Protein AF-A0A7K6C9K1-F1 (afdb_monomer_lite)

Structure (mmCIF, N/CA/C/O backbone):
data_AF-A0A7K6C9K1-F1
#
_entry.id   AF-A0A7K6C9K1-F1
#
loop_
_atom_site.group_PDB
_atom_site.id
_atom_site.type_symbol
_atom_site.label_atom_id
_atom_site.label_alt_id
_atom_site.label_comp_id
_atom_site.label_asym_id
_atom_site.label_entity_id
_atom_site.label_seq_id
_atom_site.pdbx_PDB_ins_code
_atom_site.Cartn_x
_atom_site.Cartn_y
_atom_site.Cartn_z
_atom_site.occupancy
_atom_site.B_iso_or_equiv
_atom_site.auth_seq_id
_atom_site.auth_comp_id
_atom_site.auth_asym_id
_atom_site.auth_atom_id
_atom_site.pdbx_PDB_model_num
ATOM 1 N N . GLU A 1 1 ? 5.957 29.514 -42.724 1.00 37.50 1 GLU A N 1
ATOM 2 C CA . GLU A 1 1 ? 7.134 28.676 -43.030 1.00 37.50 1 GLU A CA 1
ATOM 3 C C . GLU A 1 1 ? 7.135 27.558 -41.989 1.00 37.50 1 GLU A C 1
ATOM 5 O O . GLU A 1 1 ? 7.146 27.879 -40.810 1.00 37.50 1 GLU A O 1
ATOM 10 N N . GLN A 1 2 ? 6.587 26.379 -42.320 1.00 40.97 2 GLN A N 1
ATOM 11 C CA . GLN A 1 2 ? 7.311 25.190 -42.831 1.00 40.97 2 GLN A CA 1
ATOM 12 C C . GLN A 1 2 ? 8.382 24.712 -41.840 1.00 40.97 2 GLN A C 1
ATOM 14 O O . GLN A 1 2 ? 9.169 25.520 -41.378 1.00 40.97 2 GLN A O 1
ATOM 19 N N . SER A 1 3 ? 8.551 23.439 -41.502 1.00 38.31 3 SER A N 1
ATOM 20 C CA . SER A 1 3 ? 7.955 22.147 -41.870 1.00 38.31 3 SER A CA 1
ATOM 21 C C . SER A 1 3 ? 8.826 21.111 -41.145 1.00 38.31 3 SER A C 1
ATOM 23 O O . SER A 1 3 ? 10.020 21.372 -40.996 1.00 38.31 3 SER A O 1
ATOM 25 N N . GLY A 1 4 ? 8.304 19.942 -40.770 1.00 44.03 4 GLY A N 1
ATOM 26 C CA . GLY A 1 4 ? 9.179 18.791 -40.508 1.00 44.03 4 GLY A CA 1
ATOM 27 C C . GLY A 1 4 ? 8.693 17.789 -39.471 1.00 44.03 4 GLY A C 1
ATOM 28 O O . GLY A 1 4 ? 9.440 17.487 -38.546 1.00 44.03 4 GLY A O 1
ATOM 29 N N . ASP A 1 5 ? 7.474 17.275 -39.626 1.00 46.88 5 ASP A N 1
ATOM 30 C CA . ASP A 1 5 ? 7.117 15.956 -39.100 1.00 46.88 5 ASP A CA 1
ATOM 31 C C . ASP A 1 5 ? 7.806 14.902 -39.989 1.00 46.88 5 ASP A C 1
ATOM 33 O O . ASP A 1 5 ? 7.438 14.735 -41.152 1.00 46.88 5 ASP A O 1
ATOM 37 N N . GLU A 1 6 ? 8.846 14.236 -39.482 1.00 62.31 6 GLU A N 1
ATOM 38 C CA . GLU A 1 6 ? 9.453 13.076 -40.146 1.00 62.31 6 GLU A CA 1
ATOM 39 C C . GLU A 1 6 ? 8.865 11.794 -39.547 1.00 62.31 6 GLU A C 1
ATOM 41 O O . GLU A 1 6 ? 9.119 11.430 -38.398 1.00 62.31 6 GLU A O 1
ATOM 46 N N . GLU A 1 7 ? 8.028 11.133 -40.344 1.00 49.25 7 GLU A N 1
ATOM 47 C CA . GLU A 1 7 ? 7.429 9.840 -40.042 1.00 49.25 7 GLU A CA 1
ATOM 48 C C . GLU A 1 7 ? 8.389 8.700 -40.414 1.00 49.25 7 GLU A C 1
ATOM 50 O O . GLU A 1 7 ? 8.646 8.442 -41.591 1.00 49.25 7 GLU A O 1
ATOM 55 N N . ASP A 1 8 ? 8.896 7.974 -39.415 1.00 44.50 8 ASP A N 1
ATOM 56 C CA . ASP A 1 8 ? 9.651 6.738 -39.635 1.00 44.50 8 ASP A CA 1
ATOM 57 C C . ASP A 1 8 ? 8.687 5.572 -39.919 1.00 44.50 8 ASP A C 1
ATOM 59 O O . ASP A 1 8 ? 8.146 4.920 -39.019 1.00 44.50 8 ASP A O 1
ATOM 63 N N . GLY A 1 9 ? 8.479 5.306 -41.210 1.00 42.03 9 GLY A N 1
ATOM 64 C CA . GLY A 1 9 ? 7.717 4.172 -41.723 1.00 42.03 9 GLY A CA 1
ATOM 65 C C . GLY A 1 9 ? 8.327 2.815 -41.346 1.00 42.03 9 GLY A C 1
ATOM 66 O O . GLY A 1 9 ? 9.460 2.485 -41.696 1.00 42.03 9 GLY A O 1
ATOM 67 N N . PHE A 1 10 ? 7.538 1.986 -40.659 1.00 40.53 10 PHE A N 1
ATOM 68 C CA . PHE A 1 10 ? 7.841 0.583 -40.379 1.00 40.53 10 PHE A CA 1
ATOM 69 C C . PHE A 1 10 ? 7.417 -0.295 -41.570 1.00 40.53 10 PHE A C 1
ATOM 71 O O . PHE A 1 10 ? 6.252 -0.662 -41.711 1.00 40.53 10 PHE A O 1
ATOM 78 N N . GLU A 1 11 ? 8.373 -0.649 -42.430 1.00 45.31 11 GLU A N 1
ATOM 79 C CA . GLU A 1 11 ? 8.212 -1.653 -43.492 1.00 45.31 11 GLU A CA 1
ATOM 80 C C . GLU A 1 11 ? 8.077 -3.063 -42.881 1.00 45.31 11 GLU A C 1
ATOM 82 O O . GLU A 1 11 ? 9.053 -3.719 -42.505 1.00 45.31 11 GLU A O 1
ATOM 87 N N . ALA A 1 12 ? 6.837 -3.542 -42.769 1.00 43.16 12 ALA A N 1
ATOM 88 C CA . ALA A 1 12 ? 6.511 -4.917 -42.409 1.00 43.16 12 ALA A CA 1
ATOM 89 C C . ALA A 1 12 ? 6.541 -5.822 -43.655 1.00 43.16 12 ALA A C 1
ATOM 91 O O . ALA A 1 12 ? 5.512 -6.143 -44.249 1.00 43.16 12 ALA A O 1
ATOM 92 N N . GLY A 1 13 ? 7.734 -6.278 -44.039 1.00 40.72 13 GLY A N 1
ATOM 93 C CA . GLY A 1 13 ? 7.915 -7.322 -45.050 1.00 40.72 13 GLY A CA 1
ATOM 94 C C . GLY A 1 13 ? 7.558 -8.709 -44.507 1.00 40.72 13 GLY A C 1
ATOM 95 O O . GLY A 1 13 ? 8.423 -9.441 -44.033 1.00 40.72 13 GLY A O 1
ATOM 96 N N . GLY A 1 14 ? 6.280 -9.085 -44.567 1.00 44.41 14 GLY A N 1
ATOM 97 C CA . GLY A 1 14 ? 5.813 -10.435 -44.256 1.00 44.41 14 GLY A CA 1
ATOM 98 C C . GLY A 1 14 ? 5.664 -11.298 -45.506 1.00 44.41 14 GLY A C 1
ATOM 99 O O . GLY A 1 14 ? 4.716 -11.092 -46.254 1.00 44.41 14 GLY A O 1
ATOM 100 N N . LYS A 1 15 ? 6.530 -12.309 -45.694 1.00 41.41 15 LYS A N 1
ATOM 101 C CA . LYS A 1 15 ? 6.233 -13.523 -46.484 1.00 41.41 15 LYS A CA 1
ATOM 102 C C . LYS A 1 15 ? 7.049 -14.740 -46.017 1.00 41.41 15 LYS A C 1
ATOM 104 O O . LYS A 1 15 ? 8.258 -14.776 -46.197 1.00 41.41 15 LYS A O 1
ATOM 109 N N . GLY A 1 16 ? 6.324 -15.761 -45.550 1.00 34.53 16 GLY A N 1
ATOM 110 C CA . GLY A 1 16 ? 6.487 -17.156 -45.985 1.00 34.53 16 GLY A CA 1
ATOM 111 C C . GLY A 1 16 ? 7.475 -18.064 -45.240 1.00 34.53 16 GLY A C 1
ATOM 112 O O . GLY A 1 16 ? 8.657 -17.764 -45.142 1.00 34.53 16 GLY A O 1
ATOM 113 N N . GLY A 1 17 ? 6.992 -19.253 -44.852 1.00 33.97 17 GLY A N 1
ATOM 114 C CA . GLY A 1 17 ? 7.828 -20.458 -44.769 1.00 33.97 17 GLY A CA 1
ATOM 115 C C . GLY A 1 17 ? 7.578 -21.360 -43.562 1.00 33.97 17 GLY A C 1
ATOM 116 O O . GLY A 1 17 ? 8.143 -21.144 -42.498 1.00 33.97 17 GLY A O 1
ATOM 117 N N . ALA A 1 18 ? 6.763 -22.396 -43.755 1.00 41.06 18 ALA A N 1
ATOM 118 C CA . ALA A 1 18 ? 6.592 -23.533 -42.855 1.00 41.06 18 ALA A CA 1
ATOM 119 C C . ALA A 1 18 ? 7.832 -24.456 -42.822 1.00 41.06 18 ALA A C 1
ATOM 121 O O . ALA A 1 18 ? 8.585 -24.500 -43.791 1.00 41.06 18 ALA A O 1
ATOM 122 N N . GLY A 1 19 ? 7.951 -25.280 -41.772 1.00 37.75 19 GLY A N 1
ATOM 123 C CA . GLY A 1 19 ? 8.599 -26.596 -41.879 1.00 37.75 19 GLY A CA 1
ATOM 124 C C . GLY A 1 19 ? 9.768 -26.881 -40.932 1.00 37.75 19 GLY A C 1
ATOM 125 O O . GLY A 1 19 ? 10.875 -26.411 -41.145 1.00 37.75 19 GLY A O 1
ATOM 126 N N . PHE A 1 20 ? 9.470 -27.713 -39.931 1.00 35.88 20 PHE A N 1
ATOM 127 C CA . PHE A 1 20 ? 10.205 -28.917 -39.513 1.00 35.88 20 PHE A CA 1
ATOM 128 C C . PHE A 1 20 ? 11.730 -28.874 -39.245 1.00 35.88 20 PHE A C 1
ATOM 130 O O . PHE A 1 20 ? 12.554 -28.677 -40.128 1.00 35.88 20 PHE A O 1
ATOM 137 N N . GLU A 1 21 ? 12.044 -29.221 -37.990 1.00 49.84 21 GLU A N 1
ATOM 138 C CA . GLU A 1 21 ? 13.219 -29.963 -37.510 1.00 49.84 21 GLU A CA 1
ATOM 139 C C . GLU A 1 21 ? 14.628 -29.407 -37.775 1.00 49.84 21 GLU A C 1
ATOM 141 O O . GLU A 1 21 ? 15.241 -29.581 -38.825 1.00 49.84 21 GLU A O 1
ATOM 146 N N . ARG A 1 22 ? 15.238 -28.887 -36.701 1.00 44.22 22 ARG A N 1
ATOM 147 C CA . ARG A 1 22 ? 16.688 -29.004 -36.518 1.00 44.22 22 ARG A CA 1
ATOM 148 C C . ARG A 1 22 ? 17.041 -29.245 -35.057 1.00 44.22 22 ARG A C 1
ATOM 150 O O . ARG A 1 22 ? 17.239 -28.325 -34.272 1.00 44.22 22 ARG A O 1
ATOM 157 N N . GLU A 1 23 ? 17.024 -30.531 -34.730 1.00 41.66 23 GLU A N 1
ATOM 158 C CA . GLU A 1 23 ? 18.031 -31.251 -33.951 1.00 41.66 23 GLU A CA 1
ATOM 159 C C . GLU A 1 23 ? 18.888 -30.396 -33.001 1.00 41.66 23 GLU A C 1
ATOM 161 O O . GLU A 1 23 ? 19.783 -29.642 -33.397 1.00 41.66 23 GLU A O 1
ATOM 166 N N . ALA A 1 24 ? 18.613 -30.569 -31.709 1.00 53.38 24 ALA A N 1
ATOM 167 C CA . ALA A 1 24 ? 19.385 -30.036 -30.605 1.00 53.38 24 ALA A CA 1
ATOM 168 C C . ALA A 1 24 ? 20.827 -30.566 -30.645 1.00 53.38 24 ALA A C 1
ATOM 170 O O . ALA A 1 24 ? 21.141 -31.615 -30.087 1.00 53.38 24 ALA A O 1
ATOM 171 N N . LYS A 1 25 ? 21.734 -29.808 -31.266 1.00 45.56 25 LYS A N 1
ATOM 172 C CA . LYS A 1 25 ? 23.174 -30.031 -31.131 1.00 45.56 25 LYS A CA 1
ATOM 173 C C . LYS A 1 25 ? 23.747 -29.049 -30.121 1.00 45.56 25 LYS A C 1
ATOM 175 O O . LYS A 1 25 ? 24.101 -27.917 -30.441 1.00 45.56 25 LYS A O 1
ATOM 180 N N . LEU A 1 26 ? 23.836 -29.526 -28.882 1.00 57.06 26 LEU A N 1
ATOM 181 C CA . LEU A 1 26 ? 24.699 -28.976 -27.844 1.00 57.06 26 LEU A CA 1
ATOM 182 C C . LEU A 1 26 ? 26.110 -28.798 -28.420 1.00 57.06 26 LEU A C 1
ATOM 184 O O . LEU A 1 26 ? 26.813 -29.774 -28.686 1.00 57.06 26 LEU A O 1
ATOM 188 N N . LYS A 1 27 ? 26.544 -27.551 -28.613 1.00 42.41 27 LYS A N 1
ATOM 189 C CA . LYS A 1 27 ? 27.967 -27.241 -28.739 1.00 42.41 27 LYS A CA 1
ATOM 190 C C . LYS A 1 27 ? 28.246 -25.876 -28.131 1.00 42.41 27 LYS A C 1
ATOM 192 O O . LYS A 1 27 ? 27.713 -24.859 -28.568 1.00 42.41 27 LYS A O 1
ATOM 197 N N . GLY A 1 28 ? 29.047 -25.903 -27.070 1.00 46.47 28 GLY A N 1
ATOM 198 C CA . GLY A 1 28 ? 29.530 -24.726 -26.369 1.00 46.47 28 GLY A CA 1
ATOM 199 C C . GLY A 1 28 ? 30.214 -23.733 -27.305 1.00 46.47 28 GLY A C 1
ATOM 200 O O . GLY A 1 28 ? 30.805 -24.099 -28.320 1.00 46.47 28 GLY A O 1
ATOM 201 N N . GLY A 1 29 ? 30.116 -22.462 -26.935 1.00 44.09 29 GLY A N 1
ATOM 202 C CA . GLY A 1 29 ? 30.693 -21.362 -27.694 1.00 44.09 29 GLY A CA 1
ATOM 203 C C . GLY A 1 29 ? 30.292 -20.021 -27.107 1.00 44.09 29 GLY A C 1
ATOM 204 O O . GLY A 1 29 ? 29.671 -19.202 -27.774 1.00 44.09 29 GLY A O 1
ATOM 205 N N . ALA A 1 30 ? 30.612 -19.798 -25.833 1.00 57.19 30 ALA A N 1
ATOM 206 C CA . ALA A 1 30 ? 30.520 -18.486 -25.206 1.00 57.19 30 ALA A CA 1
ATOM 207 C C . ALA A 1 30 ? 31.665 -17.579 -25.691 1.00 57.19 30 ALA A C 1
ATOM 209 O O . ALA A 1 30 ? 32.469 -17.141 -24.884 1.00 57.19 30 ALA A O 1
ATOM 210 N N . LEU A 1 31 ? 31.781 -17.322 -26.997 1.00 56.31 31 LEU A N 1
ATOM 211 C CA . LEU A 1 31 ? 32.775 -16.404 -27.559 1.00 56.31 31 LEU A CA 1
ATOM 212 C C . LEU A 1 31 ? 32.178 -15.718 -28.799 1.00 56.31 31 LEU A C 1
ATOM 214 O O . LEU A 1 31 ? 32.058 -16.323 -29.857 1.00 56.31 31 LEU A O 1
ATOM 218 N N . GLY A 1 32 ? 31.780 -14.450 -28.645 1.00 59.59 32 GLY A N 1
ATOM 219 C CA . GLY A 1 32 ? 31.456 -13.560 -29.766 1.00 59.59 32 GLY A CA 1
ATOM 220 C C . GLY A 1 32 ? 29.991 -13.510 -30.216 1.00 59.59 32 GLY A C 1
ATOM 221 O O . GLY A 1 32 ? 29.712 -13.654 -31.403 1.00 59.59 32 GLY A O 1
ATOM 222 N N . LYS A 1 33 ? 29.038 -13.232 -29.312 1.00 61.12 33 LYS A N 1
ATOM 223 C CA . LYS A 1 33 ? 27.710 -12.750 -29.750 1.00 61.12 33 LYS A CA 1
ATOM 224 C C . LYS A 1 33 ? 27.904 -11.430 -30.500 1.00 61.12 33 LYS A C 1
ATOM 226 O O . LYS A 1 33 ? 28.534 -10.519 -29.961 1.00 61.12 33 LYS A O 1
ATOM 231 N N . LYS A 1 34 ? 27.383 -11.318 -31.728 1.00 72.06 34 LYS A N 1
ATOM 232 C CA . LYS A 1 34 ? 27.487 -10.090 -32.538 1.00 72.06 34 LYS A CA 1
ATOM 233 C C . LYS A 1 34 ? 26.999 -8.895 -31.694 1.00 72.06 34 LYS A C 1
ATOM 235 O O . LYS A 1 34 ? 25.986 -9.044 -31.007 1.00 72.06 34 LYS A O 1
ATOM 240 N N . PRO A 1 35 ? 27.627 -7.702 -31.750 1.00 77.50 35 PRO A N 1
ATOM 241 C CA . PRO A 1 35 ? 27.262 -6.553 -30.902 1.00 77.50 35 PRO A CA 1
ATOM 242 C C . PRO A 1 35 ? 25.756 -6.219 -30.881 1.00 77.50 35 PRO A C 1
ATOM 244 O O . PRO A 1 35 ? 25.220 -5.753 -29.875 1.00 77.50 35 PRO A O 1
ATOM 247 N N . LYS A 1 36 ? 25.045 -6.520 -31.977 1.00 81.00 36 LYS A N 1
ATOM 248 C CA . LYS A 1 36 ? 23.589 -6.361 -32.111 1.00 81.00 36 LYS A CA 1
ATOM 249 C C . LYS A 1 36 ? 22.779 -7.298 -31.196 1.00 81.00 36 LYS A C 1
ATOM 251 O O . LYS A 1 36 ? 21.817 -6.843 -30.585 1.00 81.00 36 LYS A O 1
ATOM 256 N N . GLU A 1 37 ? 23.185 -8.559 -31.044 1.00 84.69 37 GLU A N 1
ATOM 257 C CA . GLU A 1 37 ? 22.5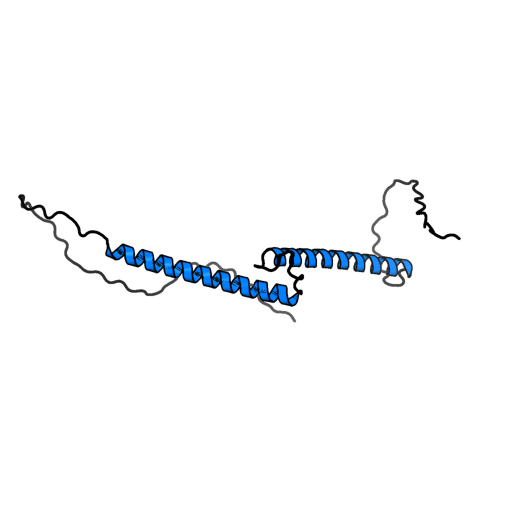33 -9.537 -30.153 1.00 84.69 37 GLU A CA 1
ATOM 258 C C . GLU A 1 37 ? 22.777 -9.212 -28.675 1.00 84.69 37 GLU A C 1
ATOM 260 O O . GLU A 1 37 ? 21.908 -9.389 -27.823 1.00 84.69 37 GLU A O 1
ATOM 265 N N . GLN A 1 38 ? 23.958 -8.682 -28.352 1.00 90.75 38 GLN A N 1
ATOM 266 C CA . GLN A 1 38 ? 24.249 -8.222 -26.997 1.00 90.75 38 GLN A CA 1
ATOM 267 C C . GLN A 1 38 ? 23.421 -6.975 -26.643 1.00 90.75 38 GLN A C 1
ATOM 269 O O . GLN A 1 38 ? 22.910 -6.862 -25.525 1.00 90.75 38 GLN A O 1
ATOM 274 N N . ARG A 1 39 ? 23.231 -6.055 -27.601 1.00 93.12 39 ARG A N 1
ATOM 275 C CA . ARG A 1 39 ? 22.359 -4.883 -27.441 1.00 93.12 39 ARG A CA 1
ATOM 276 C C . ARG A 1 39 ? 20.892 -5.284 -27.270 1.00 93.12 39 ARG A C 1
ATOM 278 O O . ARG A 1 39 ? 20.243 -4.763 -26.365 1.00 93.12 39 ARG A O 1
ATOM 285 N N . SER A 1 40 ? 20.377 -6.212 -28.078 1.00 93.19 40 SER A N 1
ATOM 286 C CA . SER A 1 40 ? 18.987 -6.677 -27.956 1.00 93.19 40 SER A CA 1
ATOM 287 C C . SER A 1 40 ? 18.734 -7.388 -26.624 1.00 93.19 40 SER A C 1
ATOM 289 O O . SER A 1 40 ? 17.721 -7.123 -25.975 1.00 93.19 40 SER A O 1
ATOM 291 N N . LEU A 1 41 ? 19.686 -8.198 -26.146 1.00 95.88 41 LEU A N 1
ATOM 292 C CA . LEU A 1 41 ? 19.607 -8.825 -24.826 1.00 95.88 41 LEU A CA 1
ATOM 293 C C . LEU A 1 41 ? 19.542 -7.779 -23.703 1.00 95.88 41 LEU A C 1
ATOM 295 O O . LEU A 1 41 ? 18.674 -7.866 -22.836 1.00 95.88 41 LEU A O 1
ATOM 299 N N . ARG A 1 42 ? 20.416 -6.763 -23.736 1.00 96.50 42 ARG A N 1
ATOM 300 C CA . ARG A 1 42 ? 20.395 -5.654 -22.764 1.00 96.50 42 ARG A CA 1
ATOM 301 C C . ARG A 1 42 ? 19.049 -4.926 -22.760 1.00 96.50 42 ARG A C 1
ATOM 303 O O . ARG A 1 42 ? 18.499 -4.669 -21.692 1.00 96.50 42 ARG A O 1
ATOM 310 N N . LEU A 1 43 ? 18.498 -4.624 -23.937 1.00 97.38 43 LEU A N 1
ATOM 311 C CA . LEU A 1 43 ? 17.195 -3.962 -24.061 1.00 97.38 43 LEU A CA 1
ATOM 312 C C . LEU A 1 43 ? 16.051 -4.828 -23.517 1.00 97.38 43 LEU A C 1
ATOM 314 O O . LEU A 1 43 ? 15.202 -4.313 -22.792 1.00 97.38 43 LEU A O 1
ATOM 318 N N . SER A 1 44 ? 16.056 -6.133 -23.804 1.00 97.50 44 SER A N 1
ATOM 319 C CA . SER A 1 44 ? 15.068 -7.086 -23.281 1.00 97.50 44 SER A CA 1
ATOM 320 C C . SER A 1 44 ? 15.115 -7.182 -21.752 1.00 97.50 44 SER A C 1
ATOM 322 O O . SER A 1 44 ? 14.077 -7.122 -21.087 1.00 97.50 44 SER A O 1
ATOM 324 N N . ILE A 1 45 ? 16.321 -7.235 -21.172 1.00 98.06 45 ILE A N 1
ATOM 325 C CA . ILE A 1 45 ? 16.518 -7.222 -19.716 1.00 98.06 45 ILE A CA 1
ATOM 326 C C . ILE A 1 45 ? 15.979 -5.922 -19.109 1.00 98.06 45 ILE A C 1
ATOM 328 O O . ILE A 1 45 ? 15.191 -5.976 -18.167 1.00 98.06 45 ILE A O 1
ATOM 332 N N . ASN A 1 46 ? 16.329 -4.765 -19.677 1.00 98.56 46 ASN A N 1
ATOM 333 C CA . ASN A 1 46 ? 15.854 -3.468 -19.189 1.00 98.56 46 ASN A CA 1
ATOM 334 C C . ASN A 1 46 ? 14.329 -3.332 -19.293 1.00 98.56 46 ASN A C 1
ATOM 336 O O . ASN A 1 46 ? 13.693 -2.777 -18.400 1.00 98.56 46 ASN A O 1
ATOM 340 N N . ALA A 1 47 ? 13.726 -3.848 -20.366 1.00 98.50 47 ALA A N 1
ATOM 341 C CA . ALA A 1 47 ? 12.276 -3.867 -20.517 1.00 98.50 47 ALA A CA 1
ATOM 342 C C . ALA A 1 47 ? 11.605 -4.745 -19.449 1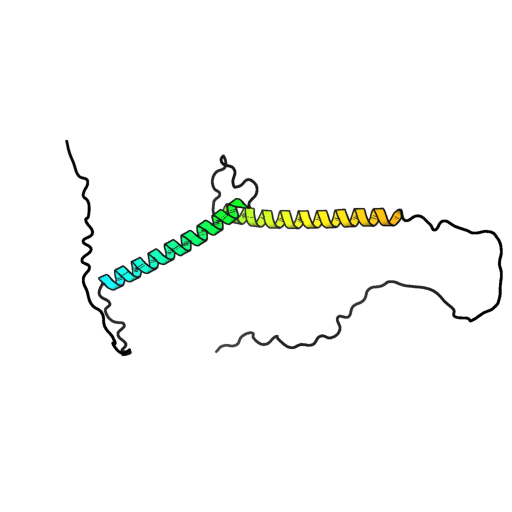.00 98.50 47 ALA A C 1
ATOM 344 O O . ALA A 1 47 ? 10.571 -4.361 -18.904 1.00 98.50 47 ALA A O 1
ATOM 345 N N . ARG A 1 48 ? 12.205 -5.895 -19.113 1.00 98.62 48 ARG A N 1
ATOM 346 C CA . ARG A 1 48 ? 11.716 -6.761 -18.034 1.00 98.62 48 ARG A CA 1
ATOM 347 C C . ARG A 1 48 ? 11.798 -6.074 -16.673 1.00 98.62 48 ARG A C 1
ATOM 349 O O . ARG A 1 48 ? 10.831 -6.133 -15.923 1.00 98.62 48 ARG A O 1
ATOM 356 N N . GLU A 1 49 ? 12.907 -5.400 -16.378 1.00 98.62 49 GLU A N 1
ATOM 357 C CA . GLU A 1 49 ? 13.066 -4.706 -15.095 1.00 98.62 49 GLU A CA 1
ATOM 358 C C . GLU A 1 49 ? 12.114 -3.517 -14.962 1.00 98.62 49 GLU A C 1
ATOM 360 O O . GLU A 1 49 ? 11.552 -3.302 -13.892 1.00 98.62 49 GLU A O 1
ATOM 365 N N . ARG A 1 50 ? 11.846 -2.789 -16.056 1.00 98.75 50 ARG A N 1
ATOM 366 C CA . ARG A 1 50 ? 10.808 -1.749 -16.056 1.00 98.75 50 ARG A CA 1
ATOM 367 C C . ARG A 1 50 ? 9.446 -2.316 -15.676 1.00 98.75 50 ARG A C 1
ATOM 369 O O . ARG A 1 50 ? 8.811 -1.757 -14.791 1.00 98.75 50 ARG A O 1
ATOM 376 N N . ARG A 1 51 ? 9.028 -3.435 -16.280 1.00 98.69 51 ARG A N 1
ATOM 377 C CA . ARG A 1 51 ? 7.764 -4.103 -15.918 1.00 98.69 51 ARG A CA 1
ATOM 378 C C . ARG A 1 51 ? 7.728 -4.486 -14.439 1.00 98.69 51 ARG A C 1
ATOM 380 O O . ARG A 1 51 ? 6.824 -4.062 -13.739 1.00 98.69 51 ARG A O 1
ATOM 387 N N . ARG A 1 52 ? 8.778 -5.145 -13.938 1.00 98.69 52 ARG A N 1
ATOM 388 C CA . ARG A 1 52 ? 8.901 -5.486 -12.511 1.00 98.69 52 ARG A CA 1
ATOM 389 C C . ARG A 1 52 ? 8.769 -4.257 -11.599 1.00 98.69 52 ARG A C 1
ATOM 391 O O . ARG A 1 52 ? 8.140 -4.326 -10.547 1.00 98.69 52 ARG A O 1
ATOM 398 N N . MET A 1 53 ? 9.381 -3.136 -11.983 1.00 98.69 53 MET A N 1
ATOM 399 C CA . MET A 1 53 ? 9.295 -1.889 -11.224 1.00 98.69 53 MET A CA 1
ATOM 400 C C . MET A 1 53 ? 7.911 -1.235 -11.299 1.00 98.69 53 MET A C 1
ATOM 402 O O . MET A 1 53 ? 7.51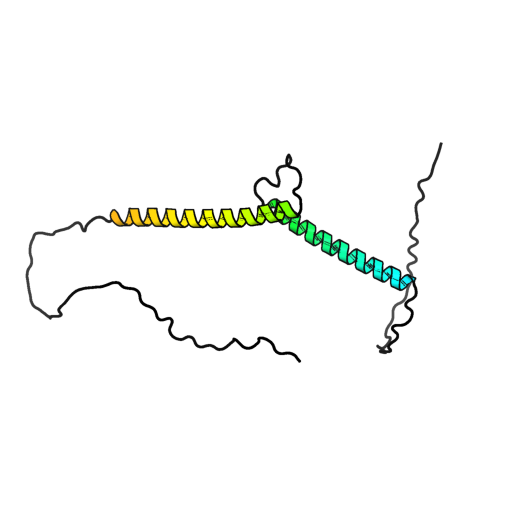5 -0.607 -10.318 1.00 98.69 53 MET A O 1
ATOM 406 N N . HIS A 1 54 ? 7.186 -1.371 -12.414 1.00 98.69 54 HIS A N 1
ATOM 407 C CA . HIS A 1 54 ? 5.787 -0.950 -12.516 1.00 98.69 54 HIS A CA 1
ATOM 408 C C . HIS A 1 54 ? 4.911 -1.759 -11.558 1.00 98.69 54 HIS A C 1
ATOM 410 O O . HIS A 1 54 ? 4.302 -1.148 -10.688 1.00 98.69 54 HIS A O 1
ATOM 416 N N . ASP A 1 55 ? 4.993 -3.092 -11.586 1.00 98.62 55 ASP A N 1
ATOM 417 C CA . ASP A 1 55 ? 4.224 -3.967 -10.686 1.00 98.62 55 ASP A CA 1
ATOM 418 C C . ASP A 1 55 ? 4.465 -3.620 -9.202 1.00 98.62 55 ASP A C 1
ATOM 420 O O . ASP A 1 55 ? 3.542 -3.543 -8.389 1.00 98.62 55 ASP A O 1
ATOM 424 N N . LEU A 1 56 ? 5.724 -3.349 -8.835 1.00 98.56 56 LEU A N 1
ATOM 425 C CA . LEU A 1 56 ? 6.084 -2.919 -7.482 1.00 98.56 56 LEU A CA 1
ATOM 426 C C . LEU A 1 56 ? 5.475 -1.557 -7.115 1.00 98.56 56 LEU A C 1
ATOM 428 O O . LEU A 1 56 ? 5.044 -1.352 -5.978 1.00 98.56 56 LEU A O 1
ATOM 432 N N . ASN A 1 57 ? 5.507 -0.596 -8.037 1.00 98.38 57 ASN A N 1
ATOM 433 C CA . ASN A 1 57 ? 4.954 0.731 -7.784 1.00 98.38 57 ASN A CA 1
ATOM 434 C C . ASN A 1 57 ? 3.422 0.680 -7.692 1.00 98.38 57 ASN A C 1
ATOM 436 O O . ASN A 1 57 ? 2.872 1.364 -6.830 1.00 98.38 57 ASN A O 1
ATOM 440 N N . ASP A 1 58 ? 2.771 -0.168 -8.487 1.00 98.38 58 ASP A N 1
ATOM 441 C CA . ASP A 1 58 ? 1.326 -0.395 -8.445 1.00 98.38 58 ASP A CA 1
ATOM 442 C C . ASP A 1 58 ? 0.913 -1.006 -7.101 1.00 98.38 58 ASP A C 1
ATOM 444 O O . ASP A 1 58 ? -0.014 -0.520 -6.455 1.00 98.38 58 ASP A O 1
ATOM 448 N N . ALA A 1 59 ? 1.666 -1.988 -6.595 1.00 98.50 59 ALA A N 1
ATOM 449 C CA . ALA A 1 59 ? 1.452 -2.531 -5.252 1.00 98.50 59 ALA A CA 1
ATOM 450 C C . ALA A 1 59 ? 1.624 -1.465 -4.151 1.00 98.50 59 ALA A C 1
ATOM 452 O O . ALA A 1 59 ? 0.861 -1.428 -3.184 1.00 98.50 59 ALA A O 1
ATOM 453 N N . LEU A 1 60 ? 2.606 -0.567 -4.294 1.00 98.44 60 LEU A N 1
ATOM 454 C CA . LEU A 1 60 ? 2.813 0.534 -3.349 1.00 98.44 60 LEU A CA 1
ATOM 455 C C . LEU A 1 60 ? 1.677 1.568 -3.409 1.00 98.44 60 LEU A C 1
ATOM 457 O O . LEU A 1 60 ? 1.312 2.131 -2.379 1.00 98.44 60 LEU A O 1
ATOM 461 N N . ASP A 1 61 ? 1.117 1.830 -4.589 1.00 96.94 61 ASP A N 1
ATOM 462 C CA . ASP A 1 61 ? -0.068 2.678 -4.747 1.00 96.94 61 ASP A CA 1
ATOM 463 C C . ASP A 1 61 ? -1.324 2.011 -4.171 1.00 96.94 61 ASP A C 1
ATOM 465 O O . ASP A 1 61 ? -2.089 2.668 -3.461 1.00 96.94 61 ASP A O 1
ATOM 469 N N . GLY A 1 62 ? -1.463 0.693 -4.335 1.00 97.38 62 GLY A N 1
ATOM 470 C CA . GLY A 1 62 ? -2.450 -0.109 -3.614 1.00 97.38 62 GLY A CA 1
ATOM 471 C C . GLY A 1 62 ? -2.323 0.058 -2.098 1.00 97.38 62 GLY A C 1
ATOM 472 O O . GLY A 1 62 ? -3.313 0.337 -1.424 1.00 97.38 62 GLY A O 1
ATOM 473 N N . LEU A 1 63 ? -1.103 0.014 -1.554 1.00 98.19 63 LEU A N 1
ATOM 474 C CA . LEU A 1 63 ? -0.866 0.274 -0.131 1.00 98.19 63 LEU A CA 1
ATOM 475 C C . LEU A 1 63 ? -1.272 1.699 0.283 1.00 98.19 63 LEU A C 1
ATOM 477 O O . LEU A 1 63 ? -1.855 1.876 1.347 1.00 98.19 63 LEU A O 1
ATOM 481 N N . ARG A 1 64 ? -1.013 2.725 -0.540 1.00 97.31 64 ARG A N 1
ATOM 482 C CA . ARG A 1 64 ? -1.444 4.105 -0.235 1.00 97.31 64 ARG A CA 1
ATOM 483 C C . ARG A 1 64 ? -2.960 4.229 -0.122 1.00 97.31 64 ARG A C 1
ATOM 485 O O . ARG A 1 64 ? -3.425 5.003 0.710 1.00 97.31 64 ARG A O 1
ATOM 492 N N . SER A 1 65 ? -3.713 3.479 -0.928 1.00 95.75 65 SER A N 1
ATOM 493 C CA . SER A 1 65 ? -5.180 3.550 -0.937 1.00 95.75 65 SER A CA 1
ATOM 494 C C . SER A 1 65 ? -5.809 3.154 0.404 1.00 95.75 65 SER A C 1
ATOM 496 O O . SER A 1 65 ? -6.820 3.729 0.797 1.00 95.75 65 SER A O 1
ATOM 498 N N . VAL A 1 66 ? -5.172 2.240 1.142 1.00 96.38 66 VAL A N 1
ATOM 499 C CA . VAL A 1 66 ? -5.661 1.750 2.441 1.00 96.38 66 VAL A CA 1
ATOM 500 C C . VAL A 1 66 ? -5.107 2.529 3.636 1.00 96.38 66 VAL A C 1
ATOM 502 O O . VAL A 1 66 ? -5.525 2.291 4.766 1.00 96.38 66 VAL A O 1
ATOM 505 N N . ILE A 1 67 ? -4.168 3.456 3.420 1.00 96.12 67 ILE A N 1
ATOM 506 C CA . ILE A 1 67 ? -3.652 4.311 4.493 1.00 96.12 67 ILE A CA 1
ATOM 507 C C . ILE A 1 67 ? -4.663 5.441 4.755 1.00 96.12 67 ILE A C 1
ATOM 509 O O . ILE A 1 67 ? -5.016 6.176 3.822 1.00 96.12 67 ILE A O 1
ATOM 513 N N . PRO A 1 68 ? -5.101 5.641 6.014 1.00 93.88 68 PRO A N 1
ATOM 514 C CA . PRO A 1 68 ? -6.006 6.728 6.367 1.00 93.88 68 PRO A CA 1
ATOM 515 C C . PRO A 1 68 ? -5.464 8.093 5.933 1.00 93.88 68 PRO A C 1
ATOM 517 O O . PRO A 1 68 ? -4.280 8.383 6.103 1.00 93.88 68 PRO A O 1
ATOM 520 N N . TYR A 1 69 ? -6.341 8.935 5.380 1.00 87.88 69 TYR A N 1
ATOM 521 C CA . TYR A 1 69 ? -6.056 10.318 4.960 1.00 87.88 69 TYR A CA 1
ATOM 522 C C . TYR A 1 69 ? -5.003 10.493 3.847 1.00 87.88 69 TYR A C 1
ATOM 524 O O . TYR A 1 69 ? -4.761 11.617 3.407 1.00 87.88 69 TYR A O 1
ATOM 532 N N . ALA A 1 70 ? -4.408 9.411 3.336 1.00 88.00 70 ALA A N 1
ATOM 533 C CA . ALA A 1 70 ? -3.355 9.471 2.321 1.00 88.00 70 ALA A CA 1
ATOM 534 C C . ALA A 1 70 ? -3.867 9.657 0.879 1.00 88.00 70 ALA A C 1
ATOM 536 O O . ALA A 1 70 ? -3.079 10.001 0.001 1.00 88.00 70 ALA A O 1
ATOM 537 N N . HIS A 1 71 ? -5.158 9.425 0.625 1.00 86.44 71 HIS A N 1
ATOM 538 C CA . HIS A 1 71 ? -5.768 9.425 -0.713 1.00 86.44 71 HIS A CA 1
ATOM 539 C C . HIS A 1 71 ? -6.712 10.615 -0.964 1.00 86.44 71 HIS A C 1
ATOM 541 O O . HIS A 1 71 ? -7.501 10.595 -1.906 1.00 86.44 71 HIS A O 1
ATOM 547 N N . SER A 1 72 ? -6.656 11.656 -0.127 1.00 86.75 72 SER A N 1
ATOM 548 C CA . SER A 1 72 ? -7.462 12.860 -0.347 1.00 86.75 72 SER A CA 1
ATOM 549 C C . SER A 1 72 ? -6.990 13.601 -1.608 1.00 86.75 72 SER A C 1
ATOM 551 O O . SER A 1 72 ? -5.783 13.791 -1.772 1.00 86.75 72 SER A O 1
ATOM 553 N N . PRO A 1 73 ? -7.902 14.073 -2.480 1.00 84.12 73 PRO A N 1
ATOM 554 C CA . PRO A 1 73 ? -7.545 14.755 -3.729 1.00 84.12 73 PRO A CA 1
ATOM 555 C C . PRO A 1 73 ? -6.771 16.065 -3.512 1.00 84.12 73 PRO A C 1
ATOM 557 O O . PRO A 1 73 ? -6.090 16.536 -4.418 1.00 84.12 73 PRO A O 1
ATOM 560 N N . SER A 1 74 ? -6.835 16.641 -2.307 1.00 89.06 74 SER A N 1
ATOM 561 C CA . SER A 1 74 ? -6.057 17.825 -1.923 1.00 89.06 74 SER A CA 1
ATOM 562 C C . SER A 1 74 ? -4.668 17.488 -1.359 1.00 89.06 74 SER A C 1
ATOM 564 O O . SER A 1 74 ? -3.868 18.395 -1.121 1.00 89.06 74 SER A O 1
ATOM 566 N N . VAL A 1 75 ? -4.376 16.214 -1.086 1.00 89.62 75 VAL A N 1
ATOM 567 C CA . VAL A 1 75 ? -3.149 15.776 -0.412 1.00 89.62 75 VAL A CA 1
ATOM 568 C C . VAL A 1 75 ? -2.137 15.285 -1.443 1.00 89.62 75 VAL A C 1
ATOM 570 O O . VAL A 1 75 ? -2.439 14.508 -2.346 1.00 89.62 75 VAL A O 1
ATOM 573 N N . ARG A 1 76 ? -0.889 15.742 -1.306 1.00 93.31 76 ARG A N 1
ATOM 574 C CA . ARG A 1 76 ? 0.213 15.322 -2.179 1.00 93.31 76 ARG A CA 1
ATOM 575 C C . ARG A 1 76 ? 0.511 13.829 -1.996 1.00 93.31 76 ARG A C 1
ATOM 577 O O . ARG A 1 76 ? 0.583 13.341 -0.870 1.00 93.31 76 ARG A O 1
ATOM 584 N N . LYS A 1 77 ? 0.819 13.136 -3.099 1.00 93.50 77 LYS A N 1
ATOM 585 C CA . LYS A 1 77 ? 1.295 11.743 -3.088 1.00 93.50 77 LYS A CA 1
ATOM 586 C C . LYS A 1 77 ? 2.485 11.562 -2.135 1.00 93.50 77 LYS A C 1
ATOM 588 O O . LYS A 1 77 ? 3.514 12.228 -2.264 1.00 93.50 77 LYS A O 1
ATOM 593 N N . LEU A 1 78 ? 2.349 10.623 -1.201 1.00 95.19 78 LEU A N 1
ATOM 594 C CA . LEU A 1 78 ? 3.377 10.297 -0.213 1.00 95.19 78 LEU A CA 1
ATOM 595 C C . LEU A 1 78 ? 4.622 9.667 -0.857 1.00 95.19 78 LEU A C 1
ATOM 597 O O . LEU A 1 78 ? 4.523 8.854 -1.784 1.00 95.19 78 LEU A O 1
ATOM 601 N N . SER A 1 79 ? 5.805 9.959 -0.307 1.00 97.50 79 SER A N 1
ATOM 602 C CA . SER A 1 79 ? 7.056 9.291 -0.698 1.00 97.50 79 SER A CA 1
ATOM 603 C C . SER A 1 79 ? 7.030 7.791 -0.359 1.00 97.50 79 SER A C 1
ATOM 605 O O . SER A 1 79 ? 6.188 7.332 0.420 1.00 97.50 79 SER A O 1
ATOM 607 N N . LYS A 1 80 ? 7.950 7.001 -0.937 1.00 98.06 80 LYS A N 1
ATOM 608 C CA . LYS A 1 80 ? 8.027 5.550 -0.667 1.00 98.06 80 LYS A CA 1
ATOM 609 C C . LYS A 1 80 ? 8.242 5.270 0.822 1.00 98.06 80 LYS A C 1
ATOM 611 O O . LYS A 1 80 ? 7.501 4.490 1.407 1.00 98.06 80 LYS A O 1
ATOM 616 N N . ILE A 1 81 ? 9.193 5.968 1.445 1.00 98.38 81 ILE A N 1
ATOM 617 C CA . ILE A 1 81 ? 9.494 5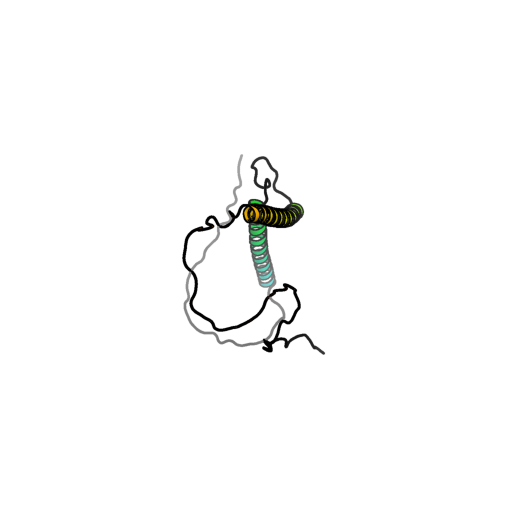.801 2.871 1.00 98.38 81 ILE A CA 1
ATOM 618 C C . ILE A 1 81 ? 8.336 6.257 3.764 1.00 98.38 81 ILE A C 1
ATOM 620 O O . ILE A 1 81 ? 7.973 5.540 4.691 1.00 98.38 81 ILE A O 1
ATOM 624 N N . ALA A 1 82 ? 7.699 7.391 3.451 1.00 97.25 82 ALA A N 1
ATOM 625 C CA . ALA A 1 82 ? 6.557 7.877 4.222 1.00 97.25 82 ALA A CA 1
ATOM 626 C C . ALA A 1 82 ? 5.390 6.882 4.177 1.00 97.25 82 ALA A C 1
ATOM 628 O O . ALA A 1 82 ? 4.803 6.579 5.209 1.00 97.25 82 ALA A O 1
ATOM 629 N N . THR A 1 83 ? 5.112 6.313 3.000 1.00 98.06 83 THR A N 1
ATOM 630 C CA . THR A 1 83 ? 4.070 5.288 2.822 1.00 98.06 83 THR A CA 1
ATOM 631 C C . THR A 1 83 ? 4.329 4.076 3.723 1.00 98.06 83 THR A C 1
ATOM 633 O O . THR A 1 83 ? 3.431 3.642 4.438 1.00 98.06 83 THR A O 1
ATOM 636 N N . LEU A 1 84 ? 5.565 3.560 3.747 1.00 98.56 84 LEU A N 1
ATOM 637 C CA . LEU A 1 84 ? 5.924 2.399 4.572 1.00 98.56 84 LEU A CA 1
ATOM 638 C C . LEU A 1 84 ? 5.843 2.693 6.077 1.00 98.56 84 LEU A C 1
ATOM 640 O O . LEU A 1 84 ? 5.371 1.855 6.844 1.00 98.56 84 LEU A O 1
ATOM 644 N N . LEU A 1 85 ? 6.268 3.886 6.504 1.00 98.25 85 LEU A N 1
ATOM 645 C CA . LEU A 1 85 ? 6.181 4.301 7.906 1.00 98.25 85 LEU A CA 1
ATOM 646 C C . LEU A 1 85 ? 4.727 4.442 8.368 1.00 98.25 85 LEU A C 1
ATOM 648 O O . LEU A 1 85 ? 4.372 3.924 9.427 1.00 98.25 85 LEU A O 1
ATOM 652 N N . LEU A 1 86 ? 3.879 5.094 7.567 1.00 97.69 86 LEU A N 1
ATOM 653 C CA . LEU A 1 86 ? 2.458 5.237 7.883 1.00 97.69 86 LEU A CA 1
ATOM 654 C C . LEU A 1 86 ? 1.758 3.878 7.916 1.00 97.69 86 LEU A C 1
ATOM 656 O O . LEU A 1 86 ? 0.998 3.625 8.844 1.00 97.69 86 LEU A O 1
ATOM 660 N N . ALA A 1 87 ? 2.055 2.983 6.970 1.00 98.50 87 ALA A N 1
ATOM 661 C CA . ALA A 1 87 ? 1.501 1.632 6.962 1.00 98.50 87 ALA A CA 1
ATOM 662 C C . ALA A 1 87 ? 1.865 0.850 8.235 1.00 98.50 87 ALA A C 1
ATOM 664 O O . ALA A 1 87 ? 0.985 0.280 8.879 1.00 98.50 87 ALA A O 1
ATOM 665 N N . LYS A 1 88 ? 3.142 0.875 8.647 1.00 98.38 88 LYS A N 1
ATOM 666 C CA . LYS A 1 88 ? 3.589 0.248 9.902 1.00 98.38 88 LYS A CA 1
ATOM 667 C C . LYS A 1 88 ? 2.813 0.799 11.100 1.00 98.38 88 LYS A C 1
ATOM 669 O O . LYS A 1 88 ? 2.290 0.028 11.901 1.00 98.38 88 LYS A O 1
ATOM 674 N N . ASN A 1 89 ? 2.739 2.123 11.222 1.00 98.19 89 ASN A N 1
ATOM 675 C CA . ASN A 1 89 ? 2.058 2.767 12.343 1.00 98.19 89 ASN A CA 1
ATOM 676 C C . ASN A 1 89 ? 0.558 2.460 12.344 1.00 98.19 89 ASN A C 1
ATOM 678 O O . ASN A 1 89 ? -0.017 2.226 13.403 1.00 98.19 89 ASN A O 1
ATOM 682 N N . TYR A 1 90 ? -0.062 2.398 11.167 1.00 98.31 90 TYR A N 1
ATOM 683 C CA . TYR A 1 90 ? -1.474 2.070 11.036 1.00 98.31 90 TYR A CA 1
ATOM 684 C C . TYR A 1 90 ? -1.781 0.639 11.494 1.00 98.31 90 TYR A C 1
ATOM 686 O O . TYR A 1 90 ? -2.757 0.431 12.212 1.00 98.31 90 TYR A O 1
ATOM 694 N N . ILE A 1 91 ? -0.928 -0.337 11.160 1.00 98.50 91 ILE A N 1
ATOM 695 C CA . ILE A 1 91 ? -1.058 -1.715 11.666 1.00 98.50 91 ILE A CA 1
ATOM 696 C C . ILE A 1 91 ? -0.985 -1.737 13.199 1.00 98.50 91 ILE A C 1
ATOM 698 O O . ILE A 1 91 ? -1.832 -2.354 13.841 1.00 98.50 91 ILE A O 1
ATOM 702 N N . LEU A 1 92 ? -0.007 -1.042 13.792 1.00 98.50 92 LEU A N 1
ATOM 703 C CA . LEU A 1 92 ? 0.154 -0.989 15.250 1.00 98.50 92 LEU A CA 1
ATOM 704 C C . LEU A 1 92 ? -1.058 -0.356 15.941 1.00 98.50 92 LEU A C 1
ATOM 706 O O . LEU A 1 92 ? -1.569 -0.912 16.910 1.00 98.50 92 LEU A O 1
ATOM 710 N N . MET A 1 93 ? -1.548 0.765 15.411 1.00 98.31 93 MET A N 1
ATOM 711 C CA . MET A 1 93 ? -2.723 1.456 15.940 1.00 98.31 93 MET A CA 1
ATOM 712 C C . MET A 1 93 ? -3.974 0.570 15.875 1.00 98.31 93 MET A C 1
ATOM 714 O O . MET A 1 93 ? -4.717 0.486 16.847 1.00 98.31 93 MET A O 1
ATOM 718 N N . GLN A 1 94 ? -4.200 -0.132 14.758 1.00 98.25 94 GLN A N 1
ATOM 719 C CA . GLN A 1 94 ? -5.330 -1.058 14.645 1.00 98.25 94 GLN A CA 1
ATOM 720 C C . GLN A 1 94 ? -5.215 -2.230 15.624 1.00 98.25 94 GLN A C 1
ATOM 722 O O . GLN A 1 94 ? -6.209 -2.609 16.240 1.00 98.25 94 GLN A O 1
ATOM 727 N N . ALA A 1 95 ? -4.014 -2.785 15.808 1.00 98.44 95 ALA A N 1
ATOM 728 C CA . ALA A 1 95 ? -3.791 -3.855 16.777 1.00 98.44 95 ALA A CA 1
ATOM 729 C C . ALA A 1 95 ? -4.105 -3.399 18.213 1.00 98.44 95 ALA A C 1
ATOM 731 O O . ALA A 1 95 ? -4.791 -4.114 18.941 1.00 98.44 95 ALA A O 1
ATOM 732 N N . GLN A 1 96 ? -3.666 -2.194 18.593 1.00 98.38 96 GLN A N 1
ATOM 733 C CA . GLN A 1 96 ? -3.971 -1.597 19.897 1.00 98.38 96 GLN A CA 1
ATOM 734 C C . GLN A 1 96 ? -5.472 -1.349 20.075 1.00 98.38 96 GLN A C 1
ATOM 736 O O . GLN A 1 96 ? -6.038 -1.767 21.081 1.00 98.38 96 GLN A O 1
ATOM 741 N N . ALA A 1 97 ? -6.136 -0.765 19.075 1.00 98.12 97 ALA A N 1
ATOM 742 C CA . ALA A 1 97 ? -7.576 -0.516 19.123 1.00 98.12 97 ALA A CA 1
ATOM 743 C C . ALA A 1 97 ? -8.387 -1.814 19.296 1.00 98.12 97 ALA A C 1
ATOM 745 O O . ALA A 1 97 ? -9.355 -1.855 20.056 1.00 98.12 97 ALA A O 1
ATOM 746 N N . LEU A 1 98 ? -7.985 -2.899 18.623 1.00 98.44 98 LEU A N 1
ATOM 747 C CA . LEU A 1 98 ? -8.620 -4.208 18.790 1.00 98.44 98 LEU A CA 1
ATOM 748 C C . LEU A 1 98 ? -8.412 -4.783 20.197 1.00 98.44 98 LEU A C 1
ATOM 750 O O . LEU A 1 98 ? -9.327 -5.404 20.737 1.00 98.44 98 LEU A O 1
ATOM 754 N N . GLU A 1 99 ? -7.237 -4.595 20.794 1.00 98.00 99 GLU A N 1
ATOM 755 C CA . GLU A 1 99 ? -6.960 -5.047 22.160 1.00 98.00 99 GLU A CA 1
ATOM 756 C C . GLU A 1 99 ? -7.778 -4.266 23.198 1.00 98.00 99 GLU A C 1
ATOM 758 O O . GLU A 1 99 ? -8.394 -4.855 24.087 1.00 98.00 99 GLU A O 1
ATOM 763 N N . GLU A 1 100 ? -7.875 -2.947 23.039 1.00 97.88 100 GLU A N 1
ATOM 764 C CA . GLU A 1 100 ? -8.712 -2.097 23.887 1.00 97.88 100 GLU A CA 1
ATOM 765 C C . GLU A 1 100 ? -10.189 -2.490 23.799 1.00 97.88 100 GLU A C 1
ATOM 767 O O . GLU A 1 100 ? -10.844 -2.657 24.830 1.00 97.88 100 GLU A O 1
ATOM 772 N N . MET A 1 101 ? -10.707 -2.730 22.590 1.00 97.94 101 MET A N 1
ATOM 773 C CA . MET A 1 101 ? -12.077 -3.213 22.403 1.00 97.94 101 MET A CA 1
ATOM 774 C C . MET A 1 101 ? -12.312 -4.562 23.094 1.00 97.94 101 MET A C 1
ATOM 776 O O . MET A 1 101 ? -13.322 -4.724 23.780 1.00 97.94 101 MET A O 1
ATOM 780 N N . ARG A 1 102 ? -11.377 -5.518 22.989 1.00 96.81 102 ARG A N 1
ATOM 781 C CA . ARG A 1 102 ? -11.477 -6.806 23.703 1.00 96.81 102 ARG A CA 1
ATOM 782 C C . ARG A 1 102 ? -11.512 -6.619 25.217 1.00 96.81 102 ARG A C 1
ATOM 784 O O . ARG A 1 102 ? -12.336 -7.242 25.887 1.00 96.81 102 ARG A O 1
ATOM 791 N N . ARG A 1 103 ? -10.662 -5.739 25.753 1.00 96.62 103 ARG A N 1
ATOM 792 C CA . ARG A 1 103 ? -10.625 -5.422 27.186 1.00 96.62 103 ARG A CA 1
ATOM 793 C C . ARG A 1 103 ? -11.936 -4.792 27.666 1.00 96.62 103 ARG A C 1
ATOM 795 O O . ARG A 1 103 ? -12.435 -5.178 28.722 1.00 96.62 103 ARG A O 1
ATOM 802 N N . LEU A 1 104 ? -12.507 -3.864 26.898 1.00 96.19 104 LEU A N 1
ATOM 803 C CA . LEU A 1 104 ? -13.792 -3.231 27.217 1.00 96.19 104 LEU A CA 1
ATOM 804 C C . LEU A 1 104 ? -14.945 -4.242 27.209 1.00 96.19 104 LEU A C 1
ATOM 806 O O . LEU A 1 104 ? -15.745 -4.260 28.141 1.00 96.19 104 LEU A O 1
ATOM 810 N N . VAL A 1 105 ? -15.000 -5.132 26.214 1.00 95.81 105 VAL A N 1
ATOM 811 C CA . VAL A 1 105 ? -16.006 -6.207 26.161 1.00 95.81 105 VAL A CA 1
ATOM 812 C C . VAL A 1 105 ? -15.876 -7.146 27.364 1.00 95.81 105 VAL A C 1
ATOM 814 O O . VAL A 1 105 ? -16.877 -7.481 27.994 1.00 95.81 105 VAL A O 1
ATOM 817 N N . ALA A 1 106 ? -14.653 -7.533 27.739 1.00 94.62 106 ALA A N 1
ATOM 818 C CA . ALA A 1 106 ? -14.422 -8.367 28.917 1.00 94.62 106 ALA A CA 1
ATOM 819 C C . ALA A 1 106 ? -14.892 -7.686 30.215 1.00 94.62 106 ALA A C 1
ATOM 821 O O . ALA A 1 106 ? -15.503 -8.339 31.060 1.00 94.62 106 ALA A O 1
ATOM 822 N N . TYR A 1 107 ? -14.650 -6.379 30.354 1.00 94.50 107 TYR A N 1
ATOM 823 C CA . TYR A 1 107 ? -15.112 -5.597 31.500 1.00 94.50 107 TYR A CA 1
ATOM 824 C C . TYR A 1 107 ? -16.646 -5.547 31.587 1.00 94.50 107 TYR A C 1
ATOM 826 O O . TYR A 1 107 ? -17.212 -5.801 32.650 1.00 94.50 107 TYR A O 1
ATOM 834 N N . LEU A 1 108 ? -17.331 -5.298 30.467 1.00 94.19 108 LEU A N 1
ATOM 835 C CA . LEU A 1 108 ? -18.797 -5.284 30.417 1.00 94.19 108 LEU A CA 1
ATOM 836 C C . LEU A 1 108 ? -19.404 -6.655 30.752 1.00 94.19 108 LEU A C 1
ATOM 838 O O . LEU A 1 108 ? -20.361 -6.733 31.523 1.00 94.19 108 LEU A O 1
ATOM 842 N N . ASN A 1 109 ? -18.814 -7.739 30.243 1.00 91.00 109 ASN A N 1
ATOM 843 C CA . ASN A 1 109 ? -19.271 -9.102 30.528 1.00 91.00 109 ASN A CA 1
ATOM 844 C C . ASN A 1 109 ? -19.098 -9.479 32.010 1.00 91.00 109 ASN A C 1
ATOM 846 O O . ASN A 1 109 ? -19.944 -10.170 32.572 1.00 91.00 109 ASN A O 1
ATOM 850 N N . GLN A 1 110 ? -18.032 -9.006 32.665 1.00 83.94 110 GLN A N 1
ATOM 851 C CA . GLN A 1 110 ? -17.835 -9.198 34.107 1.00 83.94 110 GLN A CA 1
ATOM 852 C C . GLN A 1 110 ? -18.857 -8.408 34.939 1.00 83.94 110 GLN A C 1
ATOM 854 O O . GLN A 1 110 ? -19.353 -8.923 35.939 1.00 83.94 110 GLN A O 1
ATOM 859 N N . GLY A 1 111 ? -19.224 -7.195 34.509 1.00 66.44 111 GLY A N 1
ATOM 860 C CA . GLY A 1 111 ? -20.264 -6.391 35.158 1.00 66.44 111 GLY A CA 1
ATOM 861 C C . GLY A 1 111 ? -21.663 -7.019 35.094 1.00 66.44 111 GLY A C 1
ATOM 862 O O . GLY A 1 111 ? -22.428 -6.894 36.046 1.00 66.44 111 GLY A O 1
ATOM 863 N N . GLN A 1 112 ? -21.985 -7.751 34.020 1.00 60.22 112 GLN A N 1
ATOM 864 C CA . GLN A 1 112 ? -23.259 -8.478 33.904 1.00 60.22 112 GLN A CA 1
ATOM 865 C C . GLN A 1 112 ? -23.329 -9.764 34.745 1.00 60.22 112 GLN A C 1
ATOM 867 O O . GLN A 1 112 ? -24.423 -10.201 35.097 1.00 60.22 112 GLN A O 1
ATOM 872 N N . ALA A 1 113 ? -22.196 -10.360 35.129 1.00 58.00 113 ALA A N 1
ATOM 873 C CA . ALA A 1 113 ? -22.192 -11.561 35.970 1.00 58.00 113 ALA A CA 1
ATOM 874 C C . ALA A 1 113 ? -22.639 -11.294 37.426 1.00 58.00 113 ALA A C 1
ATOM 876 O O . ALA A 1 113 ? -23.072 -12.216 38.112 1.00 58.00 113 ALA A O 1
ATOM 877 N N . LEU A 1 114 ? -22.576 -10.041 37.898 1.00 55.81 114 LEU A N 1
ATOM 878 C CA . LEU A 1 114 ? -22.979 -9.656 39.259 1.00 55.81 114 LEU A CA 1
ATOM 879 C C . LEU A 1 114 ? -24.477 -9.327 39.398 1.00 55.81 114 LEU A C 1
ATOM 881 O O . LEU A 1 114 ? -24.947 -9.128 40.515 1.00 55.81 114 LEU A O 1
ATOM 885 N N . SER A 1 115 ? -25.240 -9.301 38.298 1.00 54.91 115 SER A N 1
ATOM 886 C CA . SER A 1 115 ? -26.696 -9.086 38.304 1.00 54.91 115 SER A CA 1
ATOM 887 C C . SER A 1 115 ? -27.502 -10.361 38.032 1.00 54.91 115 SER A C 1
ATOM 889 O O . SER A 1 115 ? -28.657 -10.276 37.613 1.00 54.91 115 SER A O 1
ATOM 891 N N . ALA A 1 116 ? -26.915 -11.546 38.236 1.00 52.59 116 ALA A N 1
ATOM 892 C CA . ALA A 1 116 ? -27.682 -12.786 38.224 1.00 52.59 116 ALA A CA 1
ATOM 893 C C . ALA A 1 116 ? -28.676 -12.760 39.405 1.00 52.59 116 ALA A C 1
ATOM 895 O O . ALA A 1 116 ? -28.243 -12.612 40.552 1.00 52.59 116 ALA A O 1
ATOM 896 N N . PRO A 1 117 ? -29.996 -12.863 39.168 1.00 53.91 117 PRO A N 1
ATOM 897 C CA . PRO A 1 117 ? -30.960 -12.868 40.253 1.00 53.91 117 PRO A CA 1
ATOM 898 C C . PRO A 1 117 ? -30.752 -14.123 41.106 1.00 53.91 117 PRO A C 1
ATOM 900 O O . PRO A 1 117 ? -30.649 -15.240 40.598 1.00 53.91 117 PRO A O 1
ATOM 903 N N . LEU A 1 118 ? -30.679 -13.906 42.420 1.00 60.47 118 LEU A N 1
ATOM 904 C CA . LEU A 1 118 ? -30.754 -14.939 43.449 1.00 60.47 118 LEU A CA 1
ATOM 905 C C . LEU A 1 118 ? -31.946 -15.879 43.176 1.00 60.47 118 LEU A C 1
ATOM 907 O O . LEU A 1 118 ? -32.975 -15.416 42.673 1.00 60.47 118 LEU A O 1
ATOM 911 N N . PRO A 1 119 ? -31.854 -17.176 43.522 1.00 53.09 119 PRO A N 1
ATOM 912 C CA . PRO A 1 119 ? -32.929 -18.128 43.280 1.00 53.09 119 PRO A CA 1
ATOM 913 C C . PRO A 1 119 ? -34.178 -17.714 44.067 1.00 53.09 119 PRO A C 1
ATOM 915 O O . PRO A 1 119 ? -34.246 -17.846 45.289 1.00 53.09 119 PRO A O 1
ATOM 918 N N . ALA A 1 120 ? -35.188 -17.211 43.362 1.00 60.44 120 ALA A N 1
ATOM 919 C CA . ALA A 1 120 ? -36.516 -17.043 43.918 1.00 60.44 120 ALA A CA 1
ATOM 920 C C . ALA A 1 120 ? -37.182 -18.422 43.979 1.00 60.44 120 ALA A C 1
ATOM 922 O O . ALA A 1 120 ? -37.569 -18.971 42.951 1.00 60.44 120 ALA A O 1
ATOM 923 N N . THR A 1 121 ? -37.258 -19.002 45.178 1.00 56.62 121 THR A N 1
ATOM 924 C CA . THR A 1 121 ? -38.471 -19.592 45.787 1.00 56.62 121 THR A CA 1
ATOM 925 C C . THR A 1 121 ? -38.083 -20.518 46.944 1.00 56.62 121 THR A C 1
ATOM 927 O O . THR A 1 121 ? -37.784 -21.698 46.793 1.00 56.62 121 THR A O 1
ATOM 930 N N . LEU A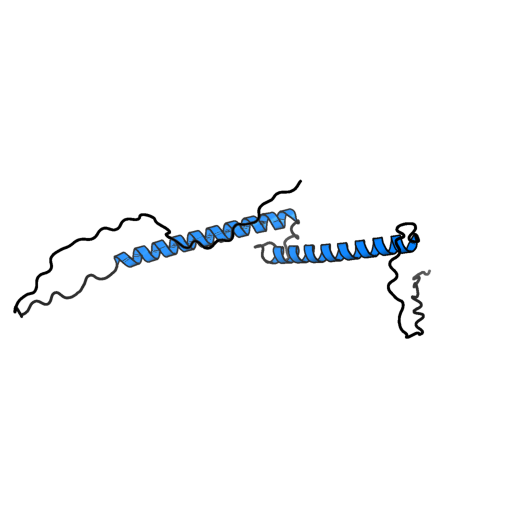 1 122 ? -38.112 -19.954 48.150 1.00 50.84 122 LEU A N 1
ATOM 931 C CA . LEU A 1 122 ? -38.379 -20.716 49.362 1.00 50.84 122 LEU A CA 1
ATOM 932 C C . LEU A 1 122 ? -39.849 -21.149 49.281 1.00 50.84 122 LEU A C 1
ATOM 934 O O . LEU A 1 122 ? -40.726 -20.291 49.326 1.00 50.84 122 LEU A O 1
ATOM 938 N N . ASN A 1 123 ? -40.119 -22.446 49.136 1.00 61.25 123 ASN A N 1
ATOM 939 C CA . ASN A 1 123 ? -41.451 -23.012 49.357 1.00 61.25 123 ASN A CA 1
ATOM 940 C C . ASN A 1 123 ? -41.568 -23.403 50.838 1.00 61.25 123 ASN A C 1
ATOM 942 O O . ASN A 1 123 ? -40.877 -24.333 51.262 1.00 61.25 123 ASN A O 1
ATOM 946 N N . PRO A 1 124 ? -42.424 -22.751 51.643 1.00 57.47 124 PRO A N 1
ATOM 947 C CA . PRO A 1 124 ? -42.722 -23.182 52.993 1.00 57.47 124 PRO A CA 1
ATOM 948 C C . PRO A 1 124 ? -44.091 -23.855 52.965 1.00 57.47 124 PRO A C 1
ATOM 950 O O . PRO A 1 124 ? -45.074 -23.165 53.139 1.00 57.47 124 PRO A O 1
ATOM 953 N N . PHE A 1 125 ? -44.187 -25.152 52.675 1.00 47.56 125 PHE A N 1
ATOM 954 C CA . PHE A 1 125 ? -45.237 -26.032 53.216 1.00 47.56 125 PHE A CA 1
ATOM 955 C C . PHE A 1 125 ? -45.065 -27.456 52.667 1.00 47.56 125 PHE A C 1
ATOM 957 O O . PHE A 1 125 ? -45.345 -27.733 51.508 1.00 47.56 125 PHE A O 1
ATOM 964 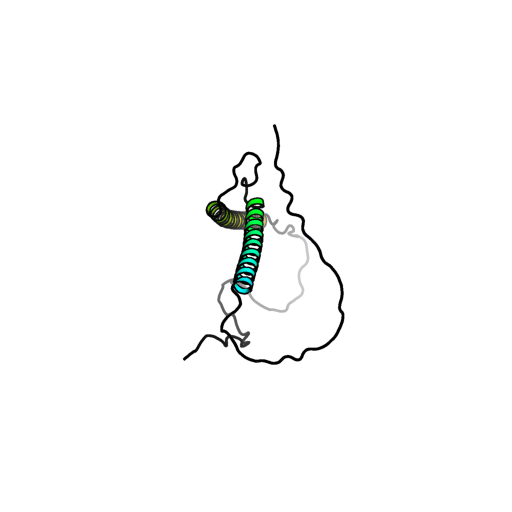N N . GLY A 1 126 ? -44.632 -28.350 53.560 1.00 55.19 126 GLY A N 1
ATOM 965 C CA . GLY A 1 126 ? -45.077 -29.742 53.619 1.00 55.19 126 GLY A CA 1
ATOM 966 C C . GLY A 1 126 ? -44.582 -30.705 52.542 1.00 55.19 126 GLY A C 1
ATOM 967 O O . GLY A 1 126 ? -45.270 -30.918 51.554 1.00 55.19 126 GLY A O 1
ATOM 968 N N . GLN A 1 127 ? -43.492 -31.421 52.832 1.00 46.53 127 GLN A N 1
ATOM 969 C CA . GLN A 1 127 ? -43.517 -32.876 53.065 1.00 46.53 127 GLN A CA 1
ATOM 970 C C . GLN A 1 127 ? -42.110 -33.386 53.431 1.00 46.53 127 GLN A C 1
ATOM 972 O O . GLN A 1 127 ? -41.103 -32.970 52.871 1.00 46.53 127 GLN A O 1
ATOM 977 N N . SER A 1 128 ? -42.064 -34.275 54.416 1.00 48.25 128 SER A N 1
ATOM 978 C CA . SER A 1 128 ? -40.892 -34.971 54.964 1.00 48.25 128 SER A CA 1
ATOM 979 C C . SER A 1 128 ? -41.318 -36.438 55.193 1.00 48.25 128 SER A C 1
ATOM 981 O O . SER A 1 128 ? -42.525 -36.690 55.220 1.00 48.25 128 SER A O 1
ATOM 983 N N . PRO A 1 129 ? -40.433 -37.392 55.527 1.00 61.09 129 PRO A N 1
ATOM 984 C CA . PRO A 1 129 ? -39.286 -37.910 54.771 1.00 61.09 129 PRO A CA 1
ATOM 985 C C . PRO A 1 129 ? -39.331 -39.460 54.688 1.00 61.09 129 PRO A C 1
ATOM 987 O O . PRO A 1 129 ? -39.845 -40.105 55.596 1.00 61.09 129 PRO A O 1
ATOM 990 N N . VAL A 1 130 ? -38.723 -40.099 53.678 1.00 43.91 130 VAL A N 1
ATOM 991 C CA . VAL A 1 130 ? -38.430 -41.553 53.722 1.00 43.91 130 VAL A CA 1
ATOM 992 C C . VAL A 1 130 ? -37.078 -41.854 53.048 1.00 43.91 130 VAL A C 1
ATOM 994 O O . VAL A 1 130 ? -37.020 -42.154 51.864 1.00 43.91 130 VAL A O 1
ATOM 997 N N . TYR A 1 131 ? -36.019 -41.786 53.868 1.00 51.38 131 TYR A N 1
ATOM 998 C CA . TYR A 1 131 ? -34.902 -42.752 53.982 1.00 51.38 131 TYR A CA 1
ATOM 999 C C . TYR A 1 131 ? -33.865 -42.958 52.845 1.00 51.38 131 TYR A C 1
ATOM 1001 O O . TYR A 1 131 ? -34.060 -42.523 51.716 1.00 51.38 131 TYR A O 1
ATOM 1009 N N . PRO A 1 132 ? -32.665 -43.500 53.182 1.00 64.00 132 PRO A N 1
ATOM 1010 C CA . PRO A 1 132 ? -31.398 -42.857 52.838 1.00 64.00 132 PRO A CA 1
ATOM 1011 C C . PRO A 1 132 ? -30.475 -43.721 51.966 1.00 64.00 132 PRO A C 1
ATOM 1013 O O . PRO A 1 132 ? -30.466 -44.945 52.061 1.00 64.00 132 PRO A O 1
ATOM 1016 N N . PHE A 1 133 ? -29.563 -43.079 51.239 1.00 38.38 133 PHE A N 1
ATOM 1017 C CA . PHE A 1 133 ? -28.246 -43.669 51.012 1.00 38.38 133 PHE A CA 1
ATOM 1018 C C . PHE A 1 133 ? -27.177 -42.581 51.051 1.00 38.38 133 PHE A C 1
ATOM 1020 O O . PHE A 1 133 ? -27.296 -41.541 50.407 1.00 38.38 133 PHE A O 1
ATOM 1027 N N . GLY A 1 134 ? -26.189 -42.810 51.911 1.00 51.09 134 GLY A N 1
ATOM 1028 C CA . GLY A 1 134 ? -25.147 -41.863 52.263 1.00 51.09 134 GLY A CA 1
ATOM 1029 C C . GLY A 1 134 ? -24.087 -41.692 51.182 1.00 51.09 134 GLY A C 1
ATOM 1030 O O . GLY A 1 134 ? -23.794 -42.596 50.404 1.00 51.09 134 GLY A O 1
ATOM 1031 N N . GLY A 1 135 ? -23.476 -40.512 51.211 1.00 42.53 135 GLY A N 1
ATOM 1032 C CA . GLY A 1 135 ? -22.313 -40.150 50.415 1.00 42.53 135 GLY A CA 1
ATOM 1033 C C . GLY A 1 135 ? -21.903 -38.708 50.698 1.00 42.53 135 GLY A C 1
ATOM 1034 O O . GLY A 1 135 ? -22.183 -37.818 49.908 1.00 42.53 135 GLY A O 1
ATOM 1035 N N . ALA A 1 136 ? -21.297 -38.489 51.868 1.00 45.34 136 ALA A N 1
ATOM 1036 C CA . ALA A 1 136 ? -20.460 -37.331 52.213 1.00 45.34 136 ALA A CA 1
ATOM 1037 C C . ALA A 1 136 ? -19.427 -37.035 51.093 1.00 45.34 136 ALA A C 1
ATOM 1039 O O . ALA A 1 136 ? -19.085 -37.942 50.347 1.00 45.34 136 ALA A O 1
ATOM 1040 N N . ALA A 1 137 ? -18.807 -35.871 50.898 1.00 41.62 137 ALA A N 1
ATOM 1041 C CA . ALA A 1 137 ? -18.779 -34.548 51.507 1.00 41.62 137 ALA A CA 1
ATOM 1042 C C . ALA A 1 137 ? -18.127 -33.590 50.470 1.00 41.62 137 ALA A C 1
ATOM 1044 O O . ALA A 1 137 ? -17.505 -34.023 49.504 1.00 41.62 137 ALA A O 1
ATOM 1045 N N . VAL A 1 138 ? -18.296 -32.291 50.708 1.00 45.50 138 VAL A N 1
ATOM 1046 C CA . VAL A 1 138 ? -17.681 -31.093 50.083 1.00 45.50 138 VAL A CA 1
ATOM 1047 C C . VAL A 1 138 ? -16.127 -31.063 50.153 1.00 45.50 138 VAL A C 1
ATOM 1049 O O . VAL A 1 138 ? -15.574 -31.965 50.780 1.00 45.50 138 VAL A O 1
ATOM 1052 N N . PRO A 1 139 ? -15.388 -30.000 49.723 1.00 51.78 139 PRO A N 1
ATOM 1053 C CA . PRO A 1 139 ? -15.663 -28.848 48.837 1.00 51.78 139 PRO A CA 1
ATOM 1054 C C . PRO A 1 139 ? -14.594 -28.681 47.713 1.00 51.78 139 PRO A C 1
ATOM 1056 O O . PRO A 1 139 ? -13.650 -29.456 47.602 1.00 51.78 139 PRO A O 1
ATOM 1059 N N . GLY A 1 140 ? -14.742 -27.662 46.856 1.00 44.34 140 GLY A N 1
ATOM 1060 C CA . GLY A 1 140 ? -13.842 -27.398 45.724 1.00 44.34 140 GLY A CA 1
ATOM 1061 C C . GLY A 1 140 ? -12.472 -26.788 46.056 1.00 44.34 140 GLY A C 1
ATOM 1062 O O . GLY A 1 140 ? -12.221 -26.375 47.180 1.00 44.34 140 GLY A O 1
ATOM 1063 N N . CYS A 1 141 ? -11.635 -26.669 45.019 1.00 38.47 141 CYS A N 1
ATOM 1064 C CA . CYS A 1 141 ? -10.618 -25.623 44.862 1.00 38.47 141 CYS A CA 1
ATOM 1065 C C . CYS A 1 141 ? -10.257 -25.451 43.368 1.00 38.47 141 CYS A C 1
ATOM 1067 O O . CYS A 1 141 ? -10.105 -26.451 42.662 1.00 38.47 141 CYS A O 1
ATOM 1069 N N . PRO A 1 142 ? -10.095 -24.208 42.880 1.00 58.19 142 PRO A N 1
ATOM 1070 C CA . PRO A 1 142 ? -9.492 -23.895 41.592 1.00 58.19 142 PRO A CA 1
ATOM 1071 C C . PRO A 1 142 ? -7.999 -23.607 41.778 1.00 58.19 142 PRO A C 1
ATOM 1073 O O . PRO A 1 142 ? -7.668 -22.712 42.540 1.00 58.19 142 PRO A O 1
ATOM 1076 N N . GLU A 1 143 ? -7.100 -24.276 41.052 1.00 43.12 143 GLU A N 1
ATOM 1077 C CA . GLU A 1 143 ? -5.764 -23.731 40.766 1.00 43.12 143 GLU A CA 1
ATOM 1078 C C . GLU A 1 143 ? -5.057 -24.490 39.625 1.00 43.12 143 GLU A C 1
ATOM 1080 O O . GLU A 1 143 ? -4.729 -25.666 39.714 1.00 43.12 143 GLU A O 1
ATOM 1085 N N . LYS A 1 144 ? -4.874 -23.785 38.502 1.00 47.22 144 LYS A N 1
ATOM 1086 C CA . LYS A 1 144 ? -3.661 -23.735 37.667 1.00 47.22 144 LYS A CA 1
ATOM 1087 C C . LYS A 1 144 ? -2.498 -24.631 38.133 1.00 47.22 144 LYS A C 1
ATOM 1089 O O . LYS A 1 144 ? -1.871 -24.317 39.131 1.00 47.22 144 LYS A O 1
ATOM 1094 N N . CYS A 1 145 ? -2.154 -25.631 37.309 1.00 36.78 145 CYS A N 1
ATOM 1095 C CA . CYS A 1 145 ? -0.776 -26.017 36.964 1.00 36.78 145 CYS A CA 1
ATOM 1096 C C . CYS A 1 145 ? -0.745 -27.036 35.801 1.00 36.78 145 CYS A C 1
ATOM 1098 O O . CYS A 1 145 ? -1.164 -28.179 35.930 1.00 36.78 145 CYS A O 1
ATOM 1100 N N . THR A 1 146 ? -0.252 -26.566 34.650 1.00 49.25 146 THR A N 1
ATOM 1101 C CA . THR A 1 146 ? 0.771 -27.211 33.800 1.00 49.25 146 THR A CA 1
ATOM 1102 C C . THR A 1 146 ? 0.777 -28.741 33.633 1.00 49.25 146 THR A C 1
ATOM 1104 O O . THR A 1 146 ? 1.257 -29.446 34.512 1.00 49.25 146 THR A O 1
ATOM 1107 N N . ALA A 1 147 ? 0.453 -29.222 32.425 1.00 44.41 147 ALA A N 1
ATOM 1108 C CA . ALA A 1 147 ? 1.292 -30.168 31.666 1.00 44.41 147 ALA A CA 1
ATOM 1109 C C . ALA A 1 147 ? 0.689 -30.423 30.273 1.00 44.41 147 ALA A C 1
ATOM 1111 O O . ALA A 1 147 ? -0.254 -31.195 30.102 1.00 44.41 147 ALA A O 1
ATOM 1112 N N . PHE A 1 148 ? 1.261 -29.777 29.255 1.00 42.47 148 PHE A N 1
ATOM 1113 C CA . PHE A 1 148 ? 1.104 -30.201 27.868 1.00 42.47 148 PHE A CA 1
ATOM 1114 C C . PHE A 1 148 ? 1.716 -31.600 27.755 1.00 42.47 148 PHE A C 1
ATOM 1116 O O . PHE A 1 148 ? 2.934 -31.753 27.831 1.00 42.47 148 PHE A O 1
ATOM 1123 N N . THR A 1 149 ? 0.871 -32.623 27.640 1.00 41.25 149 THR A N 1
ATOM 1124 C CA . THR A 1 149 ? 1.319 -34.013 27.557 1.00 41.25 149 THR A CA 1
ATOM 1125 C C . THR A 1 149 ? 1.013 -34.542 26.163 1.00 41.25 149 THR A C 1
ATOM 1127 O O . THR A 1 149 ? -0.140 -34.742 25.806 1.00 41.25 149 THR A O 1
ATOM 1130 N N . GLY A 1 150 ? 2.073 -34.771 25.388 1.00 38.91 150 GLY A N 1
ATOM 1131 C CA . GLY A 1 150 ? 2.139 -35.931 24.502 1.00 38.91 150 GLY A CA 1
ATOM 1132 C C . GLY A 1 150 ? 1.374 -35.873 23.181 1.00 38.91 150 GLY A C 1
ATOM 1133 O O . GLY A 1 150 ? 0.505 -36.700 22.944 1.00 38.91 150 GLY A O 1
ATOM 1134 N N . ALA A 1 151 ? 1.820 -35.024 22.255 1.00 37.78 151 ALA A N 1
ATOM 1135 C CA . ALA A 1 151 ? 1.843 -35.395 20.840 1.00 37.78 151 ALA A CA 1
ATOM 1136 C C . ALA A 1 151 ? 3.291 -35.300 20.345 1.00 37.78 151 ALA A C 1
ATOM 1138 O O . ALA A 1 151 ? 3.745 -34.275 19.839 1.00 37.78 151 ALA A O 1
ATOM 1139 N N . ALA A 1 152 ? 4.046 -36.379 20.551 1.00 46.88 152 ALA A N 1
ATOM 1140 C CA . ALA A 1 152 ? 5.274 -36.614 19.813 1.00 46.88 152 ALA A CA 1
ATOM 1141 C C . ALA A 1 152 ? 4.884 -36.942 18.367 1.00 46.88 152 ALA A C 1
ATOM 1143 O O . ALA A 1 152 ? 4.281 -37.976 18.090 1.00 46.88 152 ALA A O 1
ATOM 1144 N N . SER A 1 153 ? 5.202 -36.057 17.430 1.00 48.62 153 SER A N 1
ATOM 1145 C CA . SER A 1 153 ? 5.201 -36.374 16.004 1.00 48.62 153 SER A CA 1
ATOM 1146 C C . SER A 1 153 ? 6.344 -35.606 15.359 1.00 48.62 153 SER A C 1
ATOM 1148 O O . SER A 1 153 ? 6.373 -34.381 15.315 1.00 48.62 153 SER A O 1
ATOM 1150 N N . ALA A 1 154 ? 7.355 -36.376 14.979 1.00 53.00 154 ALA A N 1
ATOM 1151 C CA . ALA A 1 154 ? 8.642 -35.941 14.482 1.00 53.00 154 ALA A CA 1
ATOM 1152 C C . ALA A 1 154 ? 8.528 -35.178 13.157 1.00 53.00 154 ALA A C 1
ATOM 1154 O O . ALA A 1 154 ? 8.146 -35.780 12.160 1.00 53.00 154 ALA A O 1
ATOM 1155 N N . LEU A 1 155 ? 8.950 -33.907 13.114 1.00 54.34 155 LEU A N 1
ATOM 1156 C CA . LEU A 1 155 ? 9.405 -33.284 11.863 1.00 54.34 155 LEU A CA 1
ATOM 1157 C C . LEU A 1 155 ? 10.236 -32.002 12.067 1.00 54.34 155 LEU A C 1
ATOM 1159 O O . LEU A 1 155 ? 9.939 -30.957 11.504 1.00 54.34 155 LEU A O 1
ATOM 1163 N N . CYS A 1 156 ? 11.326 -32.083 12.832 1.00 44.00 156 CYS A N 1
ATOM 1164 C CA . CYS A 1 156 ? 12.388 -31.069 12.802 1.00 44.00 156 CYS A CA 1
ATOM 1165 C C . CYS A 1 156 ? 13.691 -31.732 12.340 1.00 44.00 156 CYS A C 1
ATOM 1167 O O . CYS A 1 156 ? 14.519 -32.141 13.148 1.00 44.00 156 CYS A O 1
ATOM 1169 N N . LYS A 1 157 ? 13.845 -31.896 11.022 1.00 52.28 157 LYS A N 1
ATOM 1170 C CA . LYS A 1 157 ? 15.076 -32.369 10.368 1.00 52.28 157 LYS A CA 1
ATOM 1171 C C . LYS A 1 157 ? 15.317 -31.579 9.082 1.00 52.28 157 LYS A C 1
ATOM 1173 O O . LYS A 1 157 ? 15.036 -32.086 8.006 1.00 52.28 157 LYS A O 1
ATOM 1178 N N . HIS A 1 158 ? 15.840 -30.360 9.199 1.00 43.22 158 HIS A N 1
ATOM 1179 C CA . HIS A 1 158 ? 16.918 -29.865 8.328 1.00 43.22 158 HIS A CA 1
ATOM 1180 C C . HIS A 1 158 ? 17.336 -28.447 8.741 1.00 43.22 158 HIS A C 1
ATOM 1182 O O . HIS A 1 158 ? 16.761 -27.461 8.294 1.00 43.22 158 HIS A O 1
ATOM 1188 N N . CYS A 1 159 ? 18.378 -28.353 9.563 1.00 44.06 159 CYS A N 1
ATOM 1189 C CA . CYS A 1 159 ? 19.272 -27.205 9.554 1.00 44.06 159 CYS A CA 1
ATOM 1190 C C . CYS A 1 159 ? 20.674 -27.750 9.277 1.00 44.06 159 CYS A C 1
ATOM 1192 O O . CYS A 1 159 ? 21.202 -28.499 10.088 1.00 44.06 159 CYS A O 1
ATOM 1194 N N . ASN A 1 160 ? 21.190 -27.358 8.112 1.00 40.88 160 ASN A N 1
ATOM 1195 C CA . ASN A 1 160 ? 22.551 -26.881 7.879 1.00 40.88 160 ASN A CA 1
ATOM 1196 C C . ASN A 1 160 ? 23.716 -27.834 8.192 1.00 40.88 160 ASN A C 1
ATOM 1198 O O . ASN A 1 160 ? 24.089 -27.975 9.347 1.00 40.88 160 ASN A O 1
ATOM 1202 N N . ASP A 1 161 ? 24.359 -28.360 7.146 1.00 38.69 161 ASP A N 1
ATOM 1203 C CA . ASP A 1 161 ? 25.822 -28.405 7.133 1.00 38.69 161 ASP A CA 1
ATOM 1204 C C . ASP A 1 161 ? 26.376 -28.474 5.703 1.00 38.69 161 ASP A C 1
ATOM 1206 O O . ASP A 1 161 ? 25.802 -29.114 4.816 1.00 38.69 161 ASP A O 1
ATOM 1210 N N . LYS A 1 162 ? 27.472 -27.753 5.481 1.00 37.12 162 LYS A N 1
ATOM 1211 C CA . LYS A 1 162 ? 28.162 -27.577 4.205 1.00 37.12 162 LYS A CA 1
ATOM 1212 C C . LYS A 1 162 ? 29.662 -27.535 4.481 1.00 37.12 162 LYS A C 1
ATOM 1214 O O . LYS A 1 162 ? 30.075 -26.671 5.250 1.00 37.12 162 LYS A O 1
ATOM 1219 N N . PRO A 1 163 ? 30.472 -28.381 3.835 1.00 55.53 163 PRO A N 1
ATOM 1220 C CA . PRO A 1 163 ? 31.861 -28.053 3.555 1.00 55.53 163 PRO A CA 1
ATOM 1221 C C . PRO A 1 163 ? 31.984 -27.189 2.287 1.00 55.53 163 PRO A C 1
ATOM 1223 O O . PRO A 1 163 ? 31.188 -27.377 1.332 1.00 55.53 163 PRO A O 1
#

Organism: Ptilonorhynchus violaceus (NCBI:txid28724)

Radius of gyration: 39.18 Å; chains: 1; bounding box: 78×72×101 Å

pLDDT: mean 70.21, std 24.53, range [33.97, 98.75]

Sequence (163 aa):
EQSGDEEDGFEAGGKGGAGFEREAKLKGGALGKKPKEQRSLRLSINARERRRMHDLNDALDGLRSVIPYAHSPSVRKLSKIATLLLAKNYILMQAQALEEMRRLVAYLNQGQALSAPLPATLNPFGQSPVYPFGGAAVPGCPEKCTAFTGAASALCKHCNDKP

Secondary structure (DSSP, 8-state):
------------------------------S---HHHHHHHHHHHHHHHHHHHHHHHHHHHHHHHHSTTTT-TTSPPPPHHHHHHHHHHHHHHHHHHHHHHHHHHHHHHHHHHTTPPP------S--------------------------------------

Foldseek 3Di:
DDDDDDDDDDDPDDDDDDDDDDDDDDDDDPDDDDVVVVVVVVVVVVVVVVVVVVVVVVVLVVLQVPQPPSPDPVHDHDDSVRSVVSSVVVVVVVVVVVVVVVVVVVVVVVVVVVPDDDDPDDDPDDDDDDDDDDDDDDDDDDDDDDDPDDDDDDDDDDDDDDD

InterPro domains:
  IPR011598 Myc-type, basic helix-loop-helix (bHLH) domain [PF00010] (42-92)
  IPR011598 Myc-type, basic helix-loop-helix (bHLH) domain [PS50888] (40-94)
  IPR011598 Myc-type, basic helix-loop-helix (bHLH) domain [SM00353] (46-100)
  IPR036638 Helix-loop-helix DNA-binding domain superfamily [G3DSA:4.10.280.10] (41-101)
  IPR036638 Helix-loop-helix DNA-binding domain superfamily [SSF47459] (39-116)
  IPR050359 Basic helix-loop-helix transcription factors [PTHR19290] (28-138)